Protein AF-A0A2N7YDP5-F1 (afdb_monomer_lite)

pLDDT: mean 94.07, std 5.54, range [59.62, 98.12]

Structure (mmCIF, N/CA/C/O backbone):
data_AF-A0A2N7YDP5-F1
#
_entry.id   AF-A0A2N7YDP5-F1
#
loop_
_atom_site.group_PDB
_atom_site.id
_atom_site.type_symbol
_atom_site.label_atom_id
_atom_site.label_alt_id
_atom_site.label_comp_id
_atom_site.label_asym_id
_atom_site.label_entity_id
_atom_site.label_seq_id
_atom_site.pdbx_PDB_ins_code
_atom_site.Cartn_x
_atom_site.Cartn_y
_atom_site.Cartn_z
_atom_site.occupancy
_atom_site.B_iso_or_equiv
_atom_site.auth_seq_id
_atom_site.auth_comp_id
_atom_site.auth_asym_id
_atom_site.auth_atom_id
_atom_site.pdbx_PDB_model_num
ATOM 1 N N . PRO A 1 1 ? -14.687 13.743 1.261 1.00 59.62 1 PRO A N 1
ATOM 2 C CA . PRO A 1 1 ? -13.555 13.280 2.100 1.00 59.62 1 PRO A CA 1
ATOM 3 C C . PRO A 1 1 ? -13.908 13.368 3.590 1.00 59.62 1 PRO A C 1
ATOM 5 O O . PRO A 1 1 ? -14.245 14.438 4.077 1.00 59.62 1 PRO A O 1
ATOM 8 N N . GLU A 1 2 ? -13.862 12.242 4.296 1.00 77.69 2 GLU A N 1
ATOM 9 C CA . GLU A 1 2 ? -14.432 12.082 5.655 1.00 77.69 2 GLU A CA 1
ATOM 10 C C . GLU A 1 2 ? -13.392 12.367 6.758 1.00 77.69 2 GLU A C 1
ATOM 12 O O . GLU A 1 2 ? -13.671 12.365 7.958 1.00 77.69 2 GLU A O 1
ATOM 17 N N . GLY A 1 3 ? -12.152 12.635 6.333 1.00 84.06 3 GLY A N 1
ATOM 18 C CA . GLY A 1 3 ? -11.011 12.958 7.186 1.00 84.06 3 GLY A CA 1
ATOM 19 C C . GLY A 1 3 ? -10.302 11.748 7.800 1.00 84.06 3 GLY A C 1
ATOM 20 O O . GLY A 1 3 ? -9.278 11.945 8.445 1.00 84.06 3 GLY A O 1
ATOM 21 N N . ALA A 1 4 ? -10.801 10.525 7.580 1.00 91.19 4 ALA A N 1
ATOM 22 C CA . ALA A 1 4 ? -10.188 9.288 8.073 1.00 91.19 4 ALA A CA 1
ATOM 23 C C . ALA A 1 4 ? -8.832 8.972 7.421 1.00 91.19 4 ALA A C 1
ATOM 25 O O . ALA A 1 4 ? -8.012 8.290 8.022 1.00 91.19 4 ALA A O 1
ATOM 26 N N . VAL A 1 5 ? -8.584 9.470 6.207 1.00 94.00 5 VAL A N 1
ATOM 27 C CA . VAL A 1 5 ? -7.332 9.278 5.465 1.00 94.00 5 VAL A CA 1
ATOM 28 C C . VAL A 1 5 ? -6.833 10.640 5.006 1.00 94.00 5 VAL A C 1
ATOM 30 O O . VAL A 1 5 ? -7.593 11.415 4.421 1.00 94.00 5 VAL A O 1
ATOM 33 N N . ARG A 1 6 ? -5.572 10.959 5.303 1.00 94.81 6 ARG A N 1
ATOM 34 C CA . ARG A 1 6 ? -4.965 12.259 4.991 1.00 94.81 6 ARG A CA 1
ATOM 35 C C . ARG A 1 6 ? -3.530 12.085 4.521 1.00 94.81 6 ARG A C 1
ATOM 37 O O . ARG A 1 6 ? -2.761 11.396 5.181 1.00 94.81 6 ARG A O 1
ATOM 44 N N . LEU A 1 7 ? -3.160 12.765 3.439 1.00 94.19 7 LEU A N 1
ATOM 45 C CA . LEU A 1 7 ? -1.756 12.950 3.070 1.00 94.19 7 LEU A CA 1
ATOM 46 C C . LEU A 1 7 ? -1.099 13.907 4.069 1.00 94.19 7 LEU A C 1
ATOM 48 O O . LEU A 1 7 ? -1.668 14.947 4.404 1.00 94.19 7 LEU A O 1
ATOM 52 N N . THR A 1 8 ? 0.079 13.539 4.559 1.00 95.00 8 THR A N 1
ATOM 53 C CA . THR A 1 8 ? 0.849 14.325 5.541 1.00 95.00 8 THR A CA 1
ATOM 54 C C . THR A 1 8 ? 2.280 14.603 5.095 1.00 95.00 8 THR A C 1
ATOM 56 O O . THR A 1 8 ? 3.014 15.307 5.781 1.00 95.00 8 THR A O 1
ATOM 59 N N . GLY A 1 9 ? 2.659 14.085 3.931 1.00 93.69 9 GLY A N 1
ATOM 60 C CA . GLY A 1 9 ? 3.967 14.241 3.317 1.00 93.69 9 GLY A CA 1
ATOM 61 C C . GLY A 1 9 ? 3.958 13.656 1.904 1.00 93.69 9 GLY A C 1
ATOM 62 O O . GLY A 1 9 ? 2.915 13.179 1.451 1.00 93.69 9 GLY A O 1
ATOM 63 N N . PRO A 1 10 ? 5.103 13.673 1.202 1.00 90.69 10 PRO A N 1
ATOM 64 C CA . PRO A 1 10 ? 5.186 13.243 -0.196 1.00 90.69 10 PRO A CA 1
ATOM 65 C C . PRO A 1 10 ? 4.876 11.750 -0.388 1.00 90.69 10 PRO A C 1
ATOM 67 O O . PRO A 1 10 ? 4.392 11.355 -1.441 1.00 90.69 10 PRO A O 1
ATOM 70 N N . SER A 1 11 ? 5.123 10.929 0.635 1.00 90.69 11 SER A N 1
ATOM 71 C CA . SER A 1 11 ? 4.887 9.479 0.627 1.00 90.69 11 SER A CA 1
ATOM 72 C C . SER A 1 11 ? 4.247 8.970 1.924 1.00 90.69 11 SER A C 1
ATOM 74 O O . SER A 1 11 ? 4.261 7.773 2.205 1.00 90.69 11 SER A O 1
ATOM 76 N N . THR A 1 12 ? 3.683 9.869 2.740 1.00 94.12 12 THR A N 1
ATOM 77 C CA . THR A 1 12 ? 3.108 9.519 4.044 1.00 94.12 12 THR A CA 1
ATOM 78 C C . THR A 1 12 ? 1.623 9.834 4.111 1.00 94.12 12 THR A C 1
ATOM 80 O O . THR A 1 12 ? 1.164 10.921 3.748 1.00 94.12 12 THR A O 1
ATOM 83 N N . VAL A 1 13 ? 0.873 8.871 4.642 1.00 94.00 13 VAL A N 1
ATOM 84 C CA . VAL A 1 13 ? -0.568 8.959 4.866 1.00 94.00 13 VAL A CA 1
ATOM 85 C C . VAL A 1 13 ? -0.849 8.679 6.337 1.00 94.00 13 VAL A C 1
ATOM 87 O O . VAL A 1 13 ? -0.347 7.710 6.902 1.00 94.00 13 VAL A O 1
ATOM 90 N N . THR A 1 14 ? -1.687 9.501 6.957 1.00 94.94 14 THR A N 1
ATOM 91 C CA . THR A 1 14 ? -2.271 9.216 8.267 1.00 94.94 14 THR A CA 1
ATOM 92 C C . THR A 1 14 ? -3.649 8.598 8.080 1.00 94.94 14 THR A C 1
ATOM 94 O O . THR A 1 14 ? -4.477 9.136 7.343 1.00 94.94 14 THR A O 1
ATOM 97 N N . VAL A 1 15 ? -3.889 7.482 8.772 1.00 94.25 15 VAL A N 1
ATOM 98 C CA . VAL A 1 15 ? -5.176 6.785 8.793 1.00 94.25 15 VAL A CA 1
ATOM 99 C C . VAL A 1 15 ? -5.710 6.748 10.220 1.00 94.25 15 VAL A C 1
ATOM 101 O O .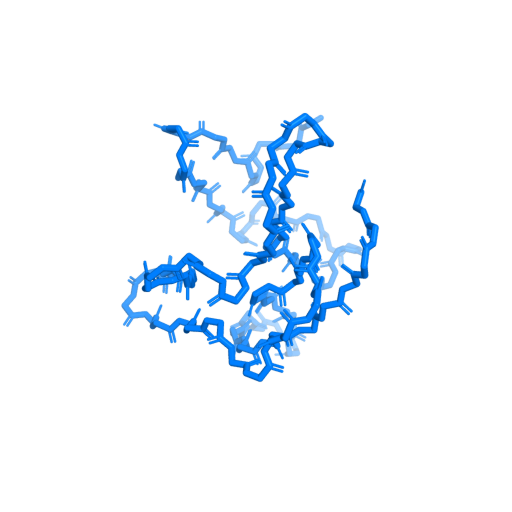 VAL A 1 15 ? -5.087 6.160 11.101 1.00 94.25 15 VAL A O 1
ATOM 104 N N . ASP A 1 16 ? -6.877 7.345 10.433 1.00 94.56 16 ASP A N 1
ATOM 105 C CA . ASP A 1 16 ? -7.660 7.201 11.655 1.00 94.56 16 ASP A CA 1
ATOM 106 C C . ASP A 1 16 ? -8.781 6.187 11.416 1.00 94.56 16 ASP A C 1
ATOM 108 O O . ASP A 1 16 ? -9.847 6.501 10.880 1.00 94.56 16 ASP A O 1
ATOM 112 N N . VAL A 1 17 ? -8.524 4.942 11.819 1.00 92.44 17 VAL A N 1
ATOM 113 C CA . VAL A 1 17 ? -9.446 3.818 11.617 1.00 92.44 17 VAL A CA 1
ATOM 114 C C . VAL A 1 17 ? -10.741 3.933 12.430 1.00 92.44 17 VAL A C 1
ATOM 116 O O . VAL A 1 17 ? -11.708 3.237 12.121 1.00 92.44 17 VAL A O 1
ATOM 119 N N . THR A 1 18 ? -10.788 4.812 13.439 1.00 92.81 18 THR A N 1
ATOM 120 C CA . THR A 1 18 ? -11.997 5.069 14.243 1.00 92.81 18 THR A CA 1
ATOM 121 C C . THR A 1 18 ? -13.001 5.954 13.508 1.00 92.81 18 THR A C 1
ATOM 123 O O . THR A 1 18 ? -14.193 5.923 13.798 1.00 92.81 18 THR A O 1
ATOM 126 N N . ARG A 1 19 ? -12.525 6.702 12.507 1.00 94.62 19 ARG A N 1
ATOM 127 C CA . ARG A 1 19 ? -13.327 7.593 11.663 1.00 94.62 19 ARG A CA 1
ATOM 128 C C . ARG A 1 19 ? -13.732 6.971 10.330 1.00 94.62 19 ARG A C 1
ATOM 130 O O . ARG A 1 19 ? -14.374 7.636 9.523 1.00 94.62 19 ARG A O 1
ATOM 137 N N . VAL A 1 20 ? -13.333 5.727 10.071 1.00 94.00 20 VAL A N 1
ATOM 138 C CA . VAL A 1 20 ? -13.6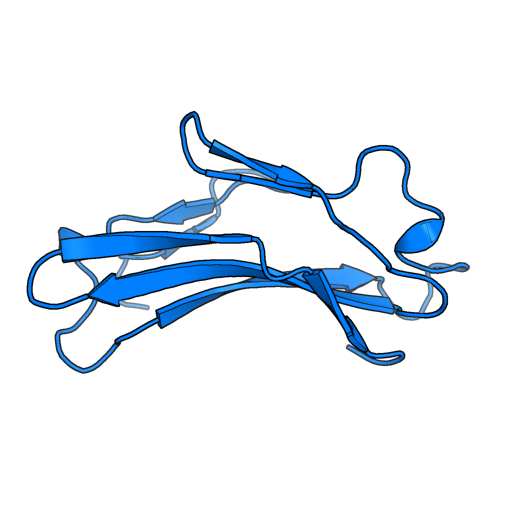93 5.009 8.845 1.00 94.00 20 VAL A CA 1
ATOM 139 C C . VAL A 1 20 ? -15.157 4.565 8.935 1.00 94.00 20 VAL A C 1
ATOM 141 O O . VAL A 1 20 ? -15.494 3.840 9.877 1.00 94.00 20 VAL A O 1
ATOM 144 N N . PRO A 1 21 ? -16.021 4.932 7.967 1.00 93.25 21 PRO A N 1
ATOM 145 C CA . PRO A 1 21 ? -17.433 4.560 7.981 1.00 93.25 21 PRO A CA 1
ATOM 146 C C . PRO A 1 21 ? -17.673 3.064 8.149 1.00 93.25 21 PRO A C 1
ATOM 148 O O . PRO A 1 21 ? -16.882 2.218 7.724 1.00 93.25 21 PRO A O 1
ATOM 151 N N . THR A 1 22 ? -18.795 2.702 8.764 1.00 91.81 22 THR A N 1
ATOM 152 C CA . THR A 1 22 ? -19.111 1.303 9.085 1.00 91.81 22 THR A CA 1
ATOM 153 C C . THR A 1 22 ? -19.311 0.425 7.847 1.00 91.81 22 THR A C 1
ATOM 155 O O . THR A 1 22 ? -19.080 -0.777 7.934 1.00 91.81 22 THR A O 1
ATOM 158 N N . ASN A 1 23 ? -19.634 0.995 6.687 1.00 92.94 23 ASN A N 1
ATOM 159 C CA . ASN A 1 23 ? -19.733 0.278 5.413 1.00 92.94 23 ASN A CA 1
ATOM 160 C C . ASN A 1 23 ? -18.383 0.069 4.695 1.00 92.94 23 ASN A C 1
ATOM 162 O O . ASN A 1 23 ? -18.353 -0.590 3.661 1.00 92.94 23 ASN A O 1
ATOM 166 N N . ILE A 1 24 ? -17.274 0.612 5.210 1.00 95.19 24 ILE A N 1
ATOM 167 C CA . ILE A 1 24 ? -15.934 0.404 4.649 1.00 95.19 24 ILE A CA 1
ATOM 168 C C . ILE A 1 24 ? -15.215 -0.698 5.426 1.00 95.19 24 ILE A C 1
ATOM 170 O O . ILE A 1 24 ? -14.937 -0.575 6.620 1.00 95.19 24 ILE A O 1
ATOM 174 N N . ASN A 1 25 ? -14.877 -1.781 4.729 1.00 95.69 25 ASN A N 1
ATOM 175 C CA . ASN A 1 25 ? -14.256 -2.961 5.334 1.00 95.69 25 ASN A CA 1
ATOM 176 C C . ASN A 1 25 ? -12.746 -3.049 5.103 1.00 95.69 25 ASN A C 1
ATOM 178 O O . ASN A 1 25 ? -12.074 -3.840 5.769 1.00 95.69 25 ASN A O 1
ATOM 182 N N . THR A 1 26 ? -12.201 -2.299 4.146 1.00 96.81 26 THR A N 1
ATOM 183 C CA . THR A 1 26 ? -10.789 -2.392 3.763 1.00 96.81 26 THR A CA 1
ATOM 184 C C . THR A 1 26 ? -10.281 -1.062 3.224 1.00 96.81 26 THR A C 1
ATOM 186 O O . THR A 1 26 ? -10.948 -0.416 2.422 1.00 96.81 26 THR A O 1
ATOM 189 N N . LEU A 1 27 ? -9.078 -0.684 3.644 1.00 95.94 27 LEU A N 1
ATOM 190 C CA . LEU A 1 27 ? -8.278 0.392 3.072 1.00 95.94 27 LEU A CA 1
ATOM 191 C C . LEU A 1 27 ? -7.029 -0.232 2.459 1.00 95.94 27 LEU A C 1
ATOM 193 O O . LEU A 1 27 ? -6.346 -1.011 3.124 1.00 95.94 27 LEU A O 1
ATOM 197 N N . ARG A 1 28 ? -6.731 0.094 1.203 1.00 96.69 28 ARG A N 1
ATOM 198 C CA . ARG A 1 28 ? -5.573 -0.444 0.483 1.00 96.69 28 ARG A CA 1
ATOM 199 C C . ARG A 1 28 ? -4.559 0.648 0.211 1.00 96.69 28 ARG A C 1
ATOM 201 O O . ARG A 1 28 ? -4.927 1.764 -0.142 1.00 96.69 28 ARG A O 1
ATOM 208 N N . PHE A 1 29 ? -3.292 0.293 0.361 1.00 95.50 29 PHE A N 1
ATOM 209 C CA . PHE A 1 29 ? -2.160 1.151 0.051 1.00 95.50 29 PHE A CA 1
ATOM 210 C C . PHE A 1 29 ? -1.623 0.721 -1.302 1.00 95.50 29 PHE A C 1
ATOM 212 O O . PHE A 1 29 ? -0.954 -0.310 -1.415 1.00 95.50 29 PHE A O 1
ATOM 219 N N . ALA A 1 30 ? -1.997 1.488 -2.319 1.00 95.62 30 ALA A N 1
ATOM 220 C CA . ALA A 1 30 ? -1.535 1.295 -3.678 1.00 95.62 30 ALA A CA 1
ATOM 221 C C . ALA A 1 30 ? -0.355 2.224 -3.980 1.00 95.62 30 ALA A C 1
ATOM 223 O O . ALA A 1 30 ? -0.268 3.328 -3.441 1.00 95.62 30 ALA A O 1
ATOM 224 N N . VAL A 1 31 ? 0.531 1.761 -4.852 1.00 95.62 31 VAL A N 1
ATOM 225 C CA . VAL A 1 31 ? 1.597 2.541 -5.475 1.00 95.62 31 VAL A CA 1
ATOM 226 C C . VAL A 1 31 ? 1.510 2.339 -6.981 1.00 95.62 31 VAL A C 1
ATOM 228 O O . VAL A 1 31 ? 1.171 1.247 -7.437 1.00 95.62 31 VAL A O 1
ATOM 231 N N . SER A 1 32 ? 1.825 3.373 -7.745 1.00 96.50 32 SER A N 1
ATOM 232 C CA . SER A 1 32 ? 1.988 3.293 -9.191 1.00 96.50 32 SER A CA 1
ATOM 233 C C . SER A 1 32 ? 3.154 4.167 -9.633 1.00 96.50 32 SER A C 1
ATOM 235 O O . SER A 1 32 ? 3.589 5.066 -8.909 1.00 96.50 32 SER A O 1
ATOM 237 N N . MET A 1 33 ? 3.693 3.859 -10.805 1.00 95.38 33 MET A N 1
ATOM 238 C CA . MET A 1 33 ? 4.670 4.691 -11.493 1.00 95.38 33 MET A CA 1
ATOM 239 C C . MET A 1 33 ? 3.961 5.552 -12.530 1.00 95.38 33 MET A C 1
ATOM 241 O O . MET A 1 33 ? 3.147 5.036 -13.292 1.00 95.38 33 MET A O 1
ATOM 245 N N . ASP A 1 34 ? 4.339 6.826 -12.623 1.00 94.00 34 ASP A N 1
ATOM 246 C CA . ASP A 1 34 ? 3.899 7.679 -13.727 1.00 94.00 34 ASP A CA 1
ATOM 247 C C . ASP A 1 34 ? 4.320 7.071 -15.072 1.00 94.00 34 ASP A C 1
ATOM 249 O O . ASP A 1 34 ? 5.445 6.577 -15.204 1.00 94.00 34 ASP A O 1
ATOM 253 N N . ASP A 1 35 ? 3.459 7.155 -16.088 1.00 90.56 35 ASP A N 1
ATOM 254 C CA . ASP A 1 35 ? 3.687 6.578 -17.424 1.00 90.56 35 ASP A CA 1
ATOM 255 C C . ASP A 1 35 ? 4.989 7.045 -18.087 1.00 90.56 35 ASP A C 1
ATOM 257 O O . ASP A 1 35 ? 5.629 6.288 -18.814 1.00 90.56 35 ASP A O 1
ATOM 261 N N . SER A 1 36 ? 5.429 8.272 -17.799 1.00 94.00 36 SER A N 1
ATOM 262 C CA . SER A 1 36 ? 6.696 8.813 -18.301 1.00 94.00 36 SER A CA 1
ATOM 263 C C . SER A 1 36 ? 7.934 8.235 -17.611 1.00 94.00 36 SER A C 1
ATOM 265 O O . SER A 1 36 ? 9.049 8.429 -18.094 1.00 94.00 36 SER A O 1
ATOM 267 N N . THR A 1 37 ? 7.768 7.568 -16.468 1.00 93.81 37 THR A N 1
ATOM 268 C CA . THR A 1 37 ? 8.877 7.007 -15.693 1.00 93.81 37 THR A CA 1
ATOM 269 C C . THR A 1 37 ? 9.251 5.632 -16.253 1.00 93.81 37 THR A C 1
ATOM 271 O O . THR A 1 37 ? 8.433 4.706 -16.176 1.00 93.81 37 THR A O 1
ATOM 274 N N . PRO A 1 38 ? 10.470 5.454 -16.799 1.00 93.88 38 PRO A N 1
ATOM 275 C CA . PRO A 1 38 ? 10.905 4.167 -17.331 1.00 93.88 38 PRO A CA 1
ATOM 276 C C . PRO A 1 38 ? 11.095 3.129 -16.216 1.00 93.88 38 PRO A C 1
ATOM 278 O O . PRO A 1 38 ? 11.353 3.470 -15.063 1.00 93.88 38 PRO A O 1
ATOM 281 N N . GLY A 1 39 ? 11.023 1.8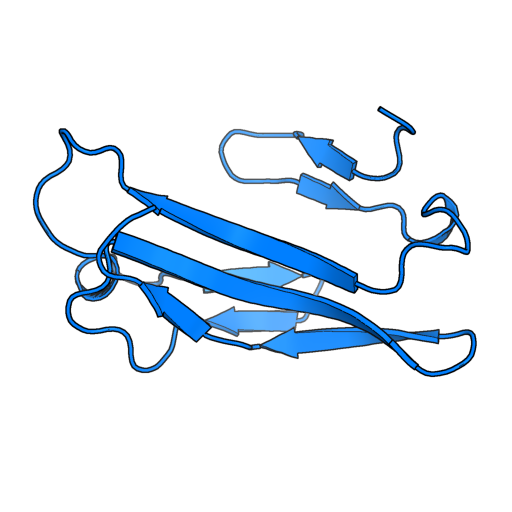48 -16.584 1.00 96.00 39 GLY A N 1
ATOM 282 C CA . GLY A 1 39 ? 11.257 0.726 -15.672 1.00 96.00 39 GLY A CA 1
ATOM 283 C C . GLY A 1 39 ? 9.983 0.159 -15.043 1.00 96.00 39 GLY A C 1
ATOM 284 O O . GLY A 1 39 ? 8.881 0.347 -15.558 1.00 96.00 39 GLY A O 1
ATOM 285 N N . THR A 1 40 ? 10.161 -0.585 -13.953 1.00 97.19 40 THR A N 1
ATOM 286 C CA . THR A 1 40 ? 9.100 -1.306 -13.233 1.00 97.19 40 THR A CA 1
ATOM 287 C C . THR A 1 40 ? 9.277 -1.126 -11.727 1.00 97.19 40 THR A C 1
ATOM 289 O O . THR A 1 40 ? 10.352 -0.732 -11.259 1.00 97.19 40 THR A O 1
ATOM 292 N N . LEU A 1 41 ? 8.244 -1.455 -10.950 1.00 97.44 41 LEU A N 1
ATOM 293 C CA . LEU A 1 41 ? 8.293 -1.397 -9.489 1.00 97.44 41 LEU A CA 1
ATOM 294 C C . LEU A 1 41 ? 9.385 -2.308 -8.906 1.00 97.44 41 LEU A C 1
ATOM 296 O O . LEU A 1 41 ? 9.973 -1.972 -7.881 1.00 97.44 41 LEU A O 1
ATOM 300 N N . ALA A 1 42 ? 9.714 -3.414 -9.581 1.00 97.12 42 ALA A N 1
ATOM 301 C CA . ALA A 1 42 ? 10.788 -4.322 -9.174 1.00 97.12 42 ALA A CA 1
ATOM 302 C C . ALA A 1 42 ? 12.184 -3.670 -9.204 1.00 97.12 42 ALA A C 1
ATOM 304 O O . ALA A 1 42 ? 13.088 -4.110 -8.497 1.00 97.12 42 ALA A O 1
ATOM 305 N N . GLY A 1 43 ? 12.366 -2.608 -9.999 1.00 97.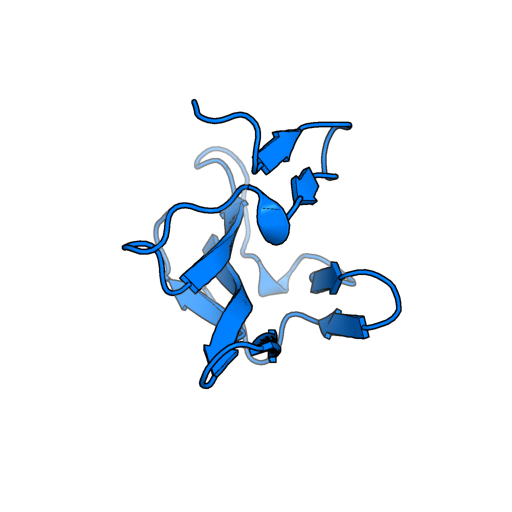00 43 GLY A N 1
ATOM 306 C CA . GLY A 1 43 ? 13.613 -1.841 -10.056 1.00 97.00 43 GLY A CA 1
ATOM 307 C C . GLY A 1 43 ? 13.803 -0.867 -8.889 1.00 97.00 43 GLY A C 1
ATOM 308 O O . GLY A 1 43 ? 14.888 -0.307 -8.732 1.00 97.00 43 GLY A O 1
ATOM 309 N N . ILE A 1 44 ? 12.773 -0.646 -8.065 1.00 96.50 44 ILE A N 1
ATOM 310 C CA . ILE A 1 44 ? 12.821 0.306 -6.954 1.00 96.50 44 ILE A CA 1
ATOM 311 C C . ILE A 1 44 ? 13.376 -0.396 -5.711 1.00 96.50 44 ILE A C 1
ATOM 313 O O . ILE A 1 44 ? 12.687 -1.158 -5.029 1.00 96.50 44 ILE A O 1
ATOM 317 N N . GLY A 1 45 ? 14.638 -0.109 -5.389 1.00 96.38 45 GLY A N 1
ATOM 318 C CA . GLY A 1 45 ? 15.289 -0.638 -4.193 1.00 96.38 45 GLY A CA 1
ATOM 319 C C . GLY A 1 45 ? 14.530 -0.270 -2.915 1.00 96.38 45 GLY A C 1
ATOM 320 O O . GLY A 1 45 ? 14.288 0.903 -2.644 1.00 96.38 45 GLY A O 1
ATOM 321 N N . GLY A 1 46 ? 14.173 -1.279 -2.115 1.00 95.44 46 GLY A N 1
ATOM 322 C CA . GLY A 1 46 ? 13.497 -1.080 -0.830 1.00 95.44 46 GLY A CA 1
ATOM 323 C C . GLY A 1 46 ? 12.015 -0.706 -0.923 1.00 95.44 46 GLY A C 1
ATOM 324 O O . GLY A 1 46 ? 11.463 -0.227 0.066 1.00 95.44 46 GLY A O 1
ATOM 325 N N . LEU A 1 47 ? 11.364 -0.912 -2.074 1.00 97.31 47 LEU A N 1
ATOM 326 C CA . LEU A 1 47 ? 9.934 -0.648 -2.225 1.00 97.31 47 LEU A CA 1
ATOM 327 C C . LEU A 1 47 ? 9.104 -1.413 -1.179 1.00 97.31 47 LEU A C 1
ATOM 329 O O . LEU A 1 47 ? 9.276 -2.613 -0.961 1.00 97.31 47 LEU A O 1
ATOM 333 N N . GLY A 1 48 ? 8.170 -0.711 -0.543 1.00 96.25 48 GLY A N 1
ATOM 334 C CA . GLY A 1 48 ? 7.296 -1.262 0.484 1.00 96.25 48 GLY A CA 1
ATOM 335 C C . GLY A 1 48 ? 6.498 -0.179 1.198 1.00 96.25 48 GLY A C 1
ATOM 336 O O . GLY A 1 48 ? 6.666 1.013 0.945 1.00 96.25 48 GLY A O 1
ATOM 337 N N . ALA A 1 49 ? 5.625 -0.605 2.104 1.00 95.81 49 ALA A N 1
ATOM 338 C CA . ALA A 1 49 ? 4.885 0.270 3.001 1.00 95.81 49 ALA A CA 1
ATOM 339 C C . ALA A 1 49 ? 5.270 -0.005 4.460 1.00 95.81 49 ALA A C 1
ATOM 341 O O . ALA A 1 49 ? 5.535 -1.143 4.847 1.00 95.81 49 ALA A O 1
ATOM 342 N N . THR A 1 50 ? 5.229 1.036 5.290 1.00 95.38 50 THR A N 1
ATOM 343 C CA . THR A 1 50 ? 5.381 0.921 6.745 1.00 95.38 50 THR A CA 1
ATOM 344 C C . THR A 1 50 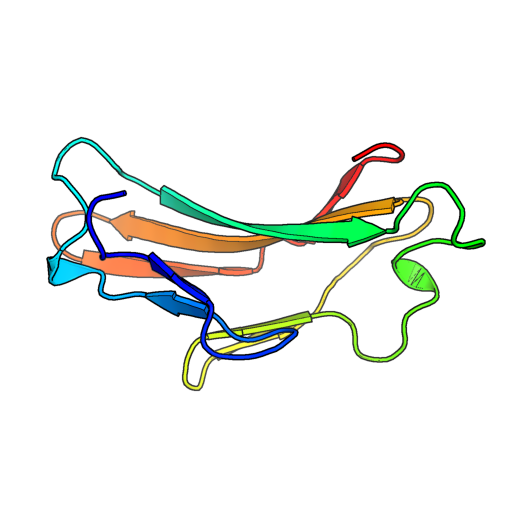? 4.102 1.407 7.414 1.00 95.38 50 THR A C 1
ATOM 346 O O . THR A 1 50 ? 3.691 2.550 7.227 1.00 95.38 50 THR A O 1
ATOM 349 N N . LEU A 1 51 ? 3.461 0.535 8.192 1.00 92.19 51 LEU A N 1
ATOM 350 C CA . LEU A 1 51 ? 2.202 0.798 8.883 1.00 92.19 51 LEU A CA 1
ATOM 351 C C . LEU A 1 51 ? 2.443 0.740 10.393 1.00 92.19 51 LEU A C 1
ATOM 353 O O . LEU A 1 51 ? 2.406 -0.326 11.013 1.00 92.19 51 LEU A O 1
ATOM 357 N N . GLY A 1 52 ? 2.736 1.894 10.993 1.00 88.56 52 GLY A N 1
ATOM 358 C CA . GLY A 1 52 ? 3.183 1.954 12.384 1.00 88.56 52 GLY A CA 1
ATOM 359 C C . GLY A 1 52 ? 4.518 1.226 12.551 1.00 88.56 52 GLY A C 1
ATOM 360 O O . GLY A 1 52 ? 5.516 1.642 11.977 1.00 88.56 52 GLY A O 1
ATOM 361 N N . GLN A 1 53 ? 4.533 0.142 13.329 1.00 90.50 53 GLN A N 1
ATOM 362 C CA . GLN A 1 53 ? 5.724 -0.701 13.536 1.00 90.50 53 GLN A CA 1
ATOM 363 C C . GLN A 1 53 ? 5.798 -1.898 12.571 1.00 90.50 53 GLN A C 1
ATOM 365 O O . GLN A 1 53 ? 6.730 -2.694 12.641 1.00 90.50 53 GLN A O 1
ATOM 370 N N . ILE A 1 54 ? 4.806 -2.066 11.691 1.00 92.69 54 ILE A N 1
ATOM 371 C CA . ILE A 1 54 ? 4.732 -3.196 10.762 1.00 92.69 54 ILE A CA 1
ATOM 372 C C . ILE A 1 54 ? 5.357 -2.791 9.430 1.00 92.69 54 ILE A C 1
ATOM 374 O O . ILE A 1 54 ? 4.937 -1.810 8.817 1.00 92.69 54 ILE A O 1
ATOM 378 N N . SER A 1 55 ? 6.318 -3.584 8.963 1.00 94.88 55 SER A N 1
ATOM 379 C CA . SER A 1 55 ? 6.869 -3.473 7.614 1.00 94.88 55 SER A CA 1
ATOM 380 C C . SER A 1 55 ? 6.115 -4.394 6.650 1.00 94.88 55 SER A C 1
ATOM 382 O O . SER A 1 55 ? 5.876 -5.565 6.950 1.00 94.88 55 SER A O 1
ATOM 384 N N . ALA A 1 56 ? 5.740 -3.858 5.492 1.00 96.12 56 ALA A N 1
ATOM 385 C CA . ALA A 1 56 ? 5.144 -4.574 4.373 1.00 96.12 56 ALA A CA 1
ATOM 386 C C . ALA A 1 56 ? 5.998 -4.324 3.115 1.00 96.12 56 ALA A C 1
ATOM 388 O O . ALA A 1 56 ? 5.666 -3.443 2.318 1.00 96.12 56 ALA A O 1
ATOM 389 N N . PRO A 1 57 ? 7.131 -5.037 2.953 1.00 97.12 57 PRO A N 1
ATOM 390 C CA . PRO A 1 57 ? 7.946 -4.927 1.745 1.00 97.12 57 PRO A CA 1
A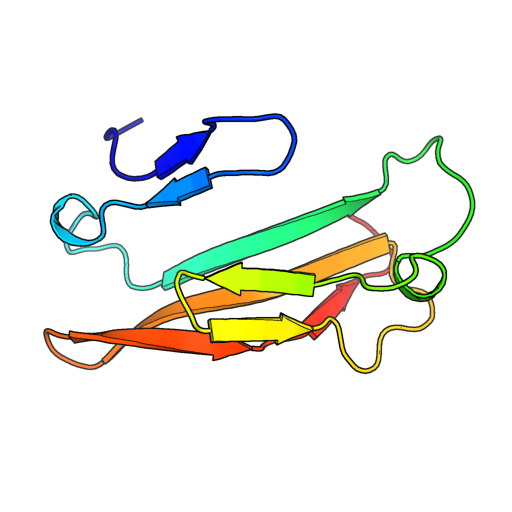TOM 391 C C . PRO A 1 57 ? 7.152 -5.383 0.519 1.00 97.12 57 PRO A C 1
ATOM 393 O O . PRO A 1 57 ? 6.309 -6.275 0.637 1.00 97.12 57 PRO A O 1
ATOM 396 N N . ALA A 1 58 ? 7.450 -4.803 -0.643 1.00 97.62 58 ALA A N 1
ATOM 397 C CA . ALA A 1 58 ? 6.991 -5.332 -1.918 1.00 97.62 58 ALA A CA 1
ATOM 398 C C . ALA A 1 58 ? 7.696 -6.666 -2.194 1.00 97.62 58 ALA A C 1
ATOM 400 O O . ALA A 1 58 ? 8.921 -6.760 -2.115 1.00 97.62 58 ALA A O 1
ATOM 401 N N . LEU A 1 59 ? 6.922 -7.703 -2.502 1.00 96.62 59 LEU A N 1
ATOM 402 C CA . LEU A 1 59 ? 7.419 -9.059 -2.720 1.00 96.62 59 LEU A CA 1
ATOM 403 C C . LEU A 1 59 ? 6.951 -9.591 -4.073 1.00 96.62 59 LEU A C 1
ATOM 405 O O . LEU A 1 59 ? 5.792 -9.430 -4.434 1.00 96.62 59 LEU A O 1
ATOM 409 N N . GLY A 1 60 ? 7.841 -10.271 -4.795 1.00 96.38 60 GLY A N 1
ATOM 410 C CA . GLY A 1 60 ? 7.477 -11.014 -6.006 1.00 96.38 60 GLY A CA 1
ATOM 411 C C . GLY A 1 60 ? 7.105 -10.167 -7.226 1.00 96.38 60 GLY A C 1
ATOM 412 O O . GLY A 1 60 ? 6.661 -10.740 -8.213 1.00 96.38 60 GLY A O 1
ATOM 413 N N . LEU A 1 61 ? 7.303 -8.845 -7.180 1.00 97.50 61 LEU A N 1
ATOM 414 C CA . LEU A 1 61 ? 7.123 -7.988 -8.350 1.00 97.50 61 LEU A CA 1
ATOM 415 C C . LEU A 1 61 ? 8.236 -8.236 -9.376 1.00 97.50 61 LEU A C 1
ATOM 417 O O . LEU A 1 61 ? 9.399 -8.455 -9.031 1.00 97.50 61 LEU A O 1
ATOM 421 N N . THR A 1 62 ? 7.861 -8.165 -10.642 1.00 97.06 62 THR A N 1
ATOM 422 C CA . THR A 1 62 ? 8.687 -8.344 -11.828 1.00 97.06 62 THR A CA 1
ATOM 423 C C . THR A 1 62 ? 8.439 -7.202 -12.825 1.00 97.06 62 THR A C 1
ATOM 425 O O . THR A 1 62 ? 9.192 -6.223 -12.848 1.00 97.06 62 THR A O 1
ATOM 428 N N . THR A 1 63 ? 7.391 -7.294 -13.642 1.00 96.62 63 THR A N 1
ATOM 429 C CA . THR A 1 63 ? 7.080 -6.352 -14.727 1.00 96.62 63 THR A CA 1
ATOM 430 C C . THR A 1 63 ? 6.163 -5.210 -14.310 1.00 96.62 63 THR A C 1
ATOM 432 O O . THR A 1 63 ? 6.022 -4.233 -15.043 1.00 96.62 63 THR A O 1
ATOM 435 N N . GLU A 1 64 ? 5.568 -5.302 -13.127 1.00 98.12 64 GLU A N 1
ATOM 436 C CA . GLU A 1 64 ? 4.427 -4.489 -12.747 1.00 98.12 64 GLU A CA 1
ATOM 437 C C . GLU A 1 64 ? 4.805 -3.024 -12.516 1.00 98.12 64 GLU A C 1
ATOM 439 O O . GLU A 1 64 ? 5.882 -2.688 -12.008 1.00 98.12 64 GLU A O 1
ATOM 444 N N . ARG A 1 65 ? 3.879 -2.135 -12.879 1.00 97.69 65 ARG A N 1
ATOM 445 C CA . ARG A 1 65 ? 3.999 -0.677 -12.741 1.00 97.69 65 ARG A CA 1
ATOM 446 C C . ARG A 1 65 ? 3.024 -0.093 -11.726 1.00 97.69 65 ARG A C 1
ATOM 448 O O . ARG A 1 65 ? 3.188 1.056 -11.323 1.00 97.69 65 ARG A O 1
ATOM 455 N N . ALA A 1 66 ? 2.061 -0.887 -11.272 1.00 97.88 66 ALA A N 1
ATOM 456 C CA . ALA A 1 66 ? 1.208 -0.586 -10.136 1.00 97.88 66 ALA A CA 1
ATOM 457 C C . ALA A 1 66 ? 1.115 -1.790 -9.203 1.00 97.88 66 ALA A C 1
ATOM 459 O O . ALA A 1 66 ? 1.198 -2.932 -9.645 1.00 97.88 66 ALA A O 1
ATOM 460 N N . ALA A 1 67 ? 0.945 -1.547 -7.907 1.00 97.75 67 ALA A N 1
ATOM 461 C CA . ALA A 1 67 ? 0.774 -2.610 -6.931 1.00 97.75 67 ALA A CA 1
ATOM 462 C C . ALA A 1 67 ? -0.039 -2.165 -5.718 1.00 97.75 67 ALA A C 1
ATOM 464 O O . ALA A 1 67 ? 0.032 -1.017 -5.284 1.00 97.75 67 ALA A O 1
ATOM 465 N N . ILE A 1 68 ? -0.751 -3.111 -5.110 1.00 97.81 68 ILE A N 1
ATOM 466 C CA . ILE A 1 68 ? -1.240 -2.996 -3.737 1.00 97.81 68 ILE A CA 1
ATOM 467 C C . ILE A 1 68 ? -0.186 -3.621 -2.828 1.00 97.81 68 ILE A C 1
ATOM 469 O O . ILE A 1 68 ? 0.026 -4.834 -2.848 1.00 97.81 68 ILE A O 1
ATOM 473 N N . LEU A 1 69 ? 0.455 -2.793 -2.006 1.00 97.38 69 LEU A N 1
ATOM 474 C CA . LEU A 1 69 ? 1.514 -3.226 -1.093 1.00 97.38 69 LEU A CA 1
ATOM 475 C C . LEU A 1 69 ? 0.929 -3.833 0.183 1.00 97.38 69 LEU A C 1
ATOM 477 O O . LEU A 1 69 ? 1.349 -4.896 0.633 1.00 97.38 69 LEU A O 1
ATOM 481 N N . ALA A 1 70 ? -0.079 -3.177 0.753 1.00 97.25 70 ALA A N 1
ATOM 482 C CA . ALA A 1 70 ? -0.688 -3.588 2.009 1.00 97.25 70 ALA A CA 1
ATOM 483 C C . ALA A 1 70 ? -2.170 -3.219 2.076 1.00 97.25 70 ALA A C 1
ATOM 485 O O . ALA A 1 70 ? -2.656 -2.342 1.357 1.00 97.25 70 ALA A O 1
ATOM 486 N N . GLU A 1 71 ? -2.877 -3.855 3.004 1.00 96.94 71 GLU A N 1
ATOM 487 C CA . GLU A 1 71 ? -4.254 -3.514 3.340 1.00 96.94 71 GLU A CA 1
ATOM 488 C C . GLU A 1 71 ? -4.478 -3.468 4.857 1.00 96.94 71 GLU A C 1
ATOM 490 O O . GLU A 1 71 ? -3.938 -4.283 5.609 1.00 96.94 71 GLU A O 1
ATOM 495 N N . ILE A 1 72 ? -5.301 -2.512 5.296 1.00 96.69 72 ILE A N 1
ATOM 496 C CA . ILE A 1 72 ? -5.926 -2.486 6.619 1.00 96.69 72 ILE A CA 1
ATOM 497 C C . ILE A 1 72 ? -7.361 -2.979 6.437 1.00 96.69 72 ILE A C 1
ATOM 499 O O . ILE A 1 72 ? -8.134 -2.354 5.715 1.00 96.69 72 ILE A O 1
ATOM 503 N N . TYR A 1 73 ? -7.737 -4.086 7.072 1.00 97.06 73 TYR A N 1
ATOM 504 C CA . TYR A 1 73 ? -9.049 -4.713 6.895 1.00 97.06 73 TYR A CA 1
ATOM 505 C C . TYR A 1 73 ? -9.717 -5.036 8.230 1.00 97.06 73 TYR A C 1
ATOM 507 O O . TYR A 1 73 ? -9.045 -5.283 9.235 1.00 97.06 73 TYR A O 1
ATOM 515 N N . ARG A 1 74 ? -11.052 -5.039 8.249 1.00 97.06 74 ARG A N 1
ATOM 516 C CA . ARG A 1 74 ? -11.818 -5.432 9.435 1.00 97.06 74 ARG A CA 1
ATOM 517 C C . ARG A 1 74 ? -11.862 -6.944 9.600 1.00 97.06 74 ARG A C 1
ATOM 519 O O . ARG A 1 74 ? -12.109 -7.684 8.651 1.00 97.06 74 ARG A O 1
ATOM 526 N N . ARG A 1 75 ? -11.690 -7.393 10.837 1.00 96.19 75 ARG A N 1
ATOM 527 C CA . ARG A 1 75 ? -11.935 -8.761 11.290 1.00 96.19 75 ARG A CA 1
ATOM 528 C C . ARG A 1 75 ? -12.744 -8.679 12.584 1.00 96.19 75 ARG A C 1
ATOM 530 O O . ARG A 1 75 ? -12.174 -8.459 13.652 1.00 96.19 75 ARG A O 1
ATOM 537 N N . GLY A 1 76 ? -14.063 -8.826 12.466 1.00 91.69 76 GLY A N 1
ATOM 538 C CA . GLY A 1 76 ? -14.992 -8.444 13.534 1.00 91.69 76 GLY A CA 1
ATOM 539 C C . GLY A 1 76 ? -14.902 -6.941 13.803 1.00 91.69 76 GLY A C 1
ATOM 540 O O . GLY A 1 76 ? -14.762 -6.157 12.863 1.00 91.69 76 GLY A O 1
ATOM 541 N N . ASP A 1 77 ? -14.877 -6.561 15.077 1.00 88.38 77 ASP A N 1
ATOM 542 C CA . ASP A 1 77 ? -14.771 -5.158 15.511 1.00 88.38 77 ASP A CA 1
ATOM 543 C C . ASP A 1 77 ? -13.327 -4.626 15.533 1.00 88.38 77 ASP A C 1
ATOM 545 O O . ASP A 1 77 ? -13.063 -3.507 15.969 1.00 88.38 77 ASP A O 1
ATOM 549 N N . GLN A 1 78 ? -12.363 -5.430 15.076 1.00 94.31 78 GLN A N 1
ATOM 550 C CA . GLN A 1 78 ? -10.949 -5.069 15.059 1.00 94.31 78 GLN A CA 1
ATOM 551 C C . GLN A 1 78 ? -10.448 -4.800 13.647 1.00 94.31 78 GLN A C 1
ATOM 553 O O . GLN A 1 78 ? -10.831 -5.467 12.686 1.00 94.31 78 GLN A O 1
ATOM 558 N N . TRP A 1 79 ? -9.483 -3.893 13.544 1.00 96.19 79 TRP A N 1
ATOM 559 C CA . TRP A 1 79 ? -8.684 -3.711 12.340 1.00 96.19 79 TRP A CA 1
ATOM 560 C C . TRP A 1 79 ? -7.429 -4.583 12.386 1.00 96.19 79 TRP A C 1
ATOM 562 O O . TRP A 1 79 ? -6.811 -4.778 13.435 1.00 96.19 79 TRP A O 1
ATOM 572 N N . LYS A 1 80 ? -7.057 -5.128 11.232 1.00 96.00 80 LYS A N 1
ATOM 573 C CA . LYS A 1 80 ? -5.858 -5.939 11.016 1.00 96.00 80 LYS A CA 1
ATOM 574 C C . LYS A 1 80 ? -5.106 -5.408 9.806 1.00 96.00 80 LYS A C 1
ATOM 576 O O . LYS A 1 80 ? -5.697 -4.770 8.943 1.00 96.00 80 LYS A O 1
ATOM 581 N N . ILE A 1 81 ? -3.814 -5.706 9.744 1.00 96.06 81 ILE A N 1
ATOM 582 C CA . ILE A 1 81 ? -2.943 -5.359 8.619 1.00 96.06 81 ILE A CA 1
ATOM 583 C C . ILE A 1 81 ? -2.506 -6.644 7.917 1.00 96.06 81 ILE A C 1
ATOM 585 O O . ILE A 1 81 ? -2.292 -7.670 8.568 1.00 96.06 81 ILE A O 1
ATOM 589 N N . ARG A 1 82 ? -2.385 -6.589 6.591 1.00 96.12 82 ARG A N 1
ATOM 590 C CA . ARG A 1 82 ? -1.824 -7.657 5.760 1.00 96.12 82 ARG A CA 1
ATOM 591 C C . ARG A 1 82 ? -0.896 -7.060 4.700 1.00 96.12 82 ARG A C 1
ATOM 593 O O . ARG A 1 82 ? -1.257 -6.078 4.058 1.00 96.12 82 ARG A O 1
ATOM 600 N N . ASN A 1 83 ? 0.266 -7.687 4.507 1.00 96.88 83 ASN A N 1
ATOM 601 C CA . ASN A 1 83 ? 1.092 -7.488 3.313 1.00 96.88 83 ASN A CA 1
ATOM 602 C C . ASN A 1 83 ? 0.455 -8.251 2.139 1.00 96.88 83 ASN A C 1
ATOM 604 O O . ASN A 1 83 ? 0.110 -9.424 2.299 1.00 96.88 83 ASN A O 1
ATOM 608 N N . VAL A 1 84 ? 0.254 -7.571 1.010 1.00 96.56 84 VAL A N 1
ATOM 609 C CA . VAL A 1 84 ? -0.434 -8.101 -0.175 1.00 96.56 84 VAL A CA 1
ATOM 610 C C . VAL A 1 84 ? 0.555 -8.337 -1.314 1.00 96.56 84 VAL A C 1
ATOM 612 O O . VAL A 1 84 ? 0.679 -9.468 -1.766 1.00 96.56 84 VAL A O 1
ATOM 615 N N . SER A 1 85 ? 1.264 -7.292 -1.751 1.00 95.88 85 SER A N 1
ATOM 616 C CA . SER A 1 85 ? 2.190 -7.327 -2.894 1.00 95.88 85 SER A CA 1
ATOM 617 C C . SER A 1 85 ? 1.580 -7.881 -4.194 1.00 95.88 85 SER A C 1
ATOM 619 O O . SER A 1 85 ? 2.202 -8.662 -4.904 1.00 95.88 85 SER A O 1
ATOM 621 N N . ALA A 1 86 ? 0.348 -7.477 -4.512 1.00 96.88 86 ALA A N 1
ATOM 622 C CA . ALA A 1 86 ? -0.286 -7.806 -5.789 1.00 96.88 86 ALA A CA 1
ATOM 623 C C . ALA A 1 86 ? 0.014 -6.699 -6.801 1.00 96.88 86 ALA A C 1
ATOM 625 O O . ALA A 1 86 ? -0.215 -5.534 -6.475 1.00 96.88 86 ALA A O 1
ATOM 626 N N . GLY A 1 87 ? 0.519 -7.048 -7.984 1.00 97.06 87 GLY A N 1
ATOM 627 C CA . GLY A 1 87 ? 0.926 -6.090 -9.007 1.00 97.06 87 GLY A CA 1
ATOM 628 C C . GLY A 1 87 ? 0.115 -6.173 -10.306 1.00 97.06 87 GLY A C 1
ATOM 629 O O . GLY A 1 87 ? -0.529 -7.182 -10.591 1.00 97.06 87 GLY A O 1
ATOM 630 N N . TRP A 1 88 ? 0.185 -5.097 -11.090 1.00 97.56 88 TRP A N 1
ATOM 631 C CA . TRP A 1 88 ? -0.377 -4.948 -12.430 1.00 97.56 88 TRP A CA 1
ATOM 632 C C . TRP A 1 88 ? 0.592 -4.189 -13.341 1.00 97.56 88 TRP A C 1
ATOM 634 O O . TRP A 1 88 ? 1.264 -3.249 -12.911 1.00 97.56 88 TRP A O 1
ATOM 644 N N . ASP A 1 89 ? 0.626 -4.551 -14.623 1.00 94.44 89 ASP A N 1
ATOM 645 C CA . ASP A 1 89 ? 1.473 -3.883 -15.624 1.00 94.44 89 ASP A CA 1
ATOM 646 C C . ASP A 1 89 ? 1.017 -2.446 -15.944 1.00 94.44 89 ASP A C 1
ATOM 648 O O . ASP A 1 89 ? 1.802 -1.644 -16.445 1.00 94.44 89 ASP A O 1
ATOM 652 N N . SER A 1 90 ? -0.231 -2.100 -15.617 1.00 82.69 90 SER A N 1
ATOM 653 C CA . SER A 1 90 ? -0.822 -0.765 -15.784 1.00 82.69 90 SER A CA 1
ATOM 654 C C . SER A 1 90 ? -1.454 -0.277 -14.478 1.00 82.69 90 SER A C 1
ATOM 656 O O . SER A 1 90 ? -1.978 -1.097 -13.719 1.00 82.69 90 SER A O 1
ATOM 658 N N . GLY A 1 91 ? -1.449 1.038 -14.244 1.00 69.62 91 GLY A N 1
ATOM 659 C CA . GLY A 1 91 ? -1.942 1.686 -13.022 1.00 69.62 91 GLY A CA 1
ATOM 660 C C . GLY A 1 91 ? -2.758 2.932 -13.281 1.00 69.62 91 GLY A C 1
ATOM 661 O O . GLY A 1 91 ? -2.442 3.623 -14.268 1.00 69.62 91 GLY A O 1
#

Secondary structure (DSSP, 8-state):
--SSEEE-SSS-EEE-GGGS-TT--EEEEEEE--TTS-S-GGGSTT-EEEETTEEEE--S-SS-SEEEEEEEEEETTEEEEEEEEEEES--

Foldseek 3Di:
DQPQWDDDDPQDIHGDPVSDDPPDFKDWDKDFDDPPDDDAPVPDPQDWDDDPPDTQTQPDDDQFGMFGQKMFGDDDVDTDIDGDNGGDNHD

Radius of gyration: 14.05 Å; chains: 1; bounding box: 35×25×34 Å

Sequence (91 aa):
PEGAVRLTGPSTVTVDVTRVPTNINTLRFAVSMDDSTPGTLAGIGGLGATLGQISAPALGLTTERAAILAEIYRRGDQWKIRNVSAGWDSG